Protein AF-A0A8D8M2G1-F1 (afdb_monomer)

Radius of gyration: 22.52 Å; Cα contacts (8 Å, |Δi|>4): 29; chains: 1; bounding box: 74×25×71 Å

Mean predicted aligned error: 14.08 Å

Secondary structure (DSSP, 8-state):
--------------HHHHHHHHHHHHGGGTS-SSSTTHHHHHHHHHHHHHHTTS-TT----TT-GGGHHHHH-GGG---TTSTT----HHHHHHHHHHHHHHHHHTTS-----------

InterPro domains:
  IPR012580 NUC153 [PF08159] (64-92)
  IPR039754 Pre-rRNA-processing protein Esf1 [PTHR12202] (8-108)

Structure (mmCIF, N/CA/C/O backbone):
data_AF-A0A8D8M2G1-F1
#
_entry.id   AF-A0A8D8M2G1-F1
#
loop_
_atom_site.group_PDB
_atom_site.id
_atom_site.type_symbol
_atom_site.label_atom_id
_atom_site.label_alt_id
_atom_site.label_comp_id
_atom_site.label_asym_id
_atom_site.label_entity_id
_atom_site.label_seq_id
_atom_site.pdbx_PDB_ins_code
_atom_site.Cartn_x
_atom_site.Cartn_y
_atom_site.Cartn_z
_atom_site.occupancy
_atom_site.B_iso_or_equiv
_atom_site.auth_seq_id
_atom_site.auth_comp_id
_atom_site.auth_asym_id
_atom_site.auth_atom_id
_atom_site.pdbx_PDB_model_num
ATOM 1 N N . ASP A 1 1 ? -46.846 -11.392 1.049 1.00 46.78 1 ASP A N 1
ATOM 2 C CA . ASP A 1 1 ? -45.396 -11.669 1.013 1.00 46.78 1 ASP A CA 1
ATOM 3 C C . ASP A 1 1 ? -44.604 -10.400 1.278 1.00 46.78 1 ASP A C 1
ATOM 5 O O . ASP A 1 1 ? -44.136 -9.735 0.357 1.00 46.78 1 ASP A O 1
ATOM 9 N N . ASP A 1 2 ? -44.509 -10.035 2.556 1.00 46.56 2 ASP A N 1
ATOM 10 C CA . ASP A 1 2 ? -43.798 -8.842 3.012 1.00 46.56 2 ASP A CA 1
ATOM 11 C C . ASP A 1 2 ? -42.286 -9.079 2.973 1.00 46.56 2 ASP A C 1
ATOM 13 O O . ASP A 1 2 ? -41.721 -9.837 3.766 1.00 46.56 2 ASP A O 1
ATOM 17 N N . LYS A 1 3 ? -41.613 -8.430 2.019 1.00 53.81 3 LYS A N 1
ATOM 18 C CA . LYS A 1 3 ? -40.151 -8.393 1.952 1.00 53.81 3 LYS A CA 1
ATOM 19 C C . LYS A 1 3 ? -39.627 -7.540 3.106 1.00 53.81 3 LYS A C 1
ATOM 21 O O . LYS A 1 3 ? -39.656 -6.314 3.034 1.00 53.81 3 LYS A O 1
ATOM 26 N N . GLN A 1 4 ? -39.111 -8.189 4.147 1.00 47.56 4 GLN A N 1
ATOM 27 C CA . GLN A 1 4 ? -38.284 -7.525 5.151 1.00 47.56 4 GLN A CA 1
ATOM 28 C C . GLN A 1 4 ? -37.010 -6.998 4.471 1.00 47.56 4 GLN A C 1
ATOM 30 O O . GLN A 1 4 ? -36.098 -7.759 4.148 1.00 47.56 4 GLN A O 1
ATOM 35 N N . LEU A 1 5 ? -36.964 -5.690 4.210 1.00 53.22 5 LEU A N 1
ATOM 36 C CA . LEU A 1 5 ? -35.739 -4.975 3.864 1.00 53.22 5 LEU A CA 1
ATOM 37 C C . LEU A 1 5 ? -34.845 -4.981 5.105 1.00 53.22 5 LEU A C 1
ATOM 39 O O . LEU A 1 5 ? -35.080 -4.247 6.063 1.00 53.22 5 LEU A O 1
ATOM 43 N N . GLY A 1 6 ? -33.854 -5.872 5.103 1.00 50.56 6 GLY A N 1
ATOM 44 C CA . GLY A 1 6 ? -32.824 -5.913 6.128 1.00 50.56 6 GLY A CA 1
ATOM 45 C C . GLY A 1 6 ? -32.117 -4.564 6.204 1.00 50.56 6 GLY A C 1
ATOM 46 O O . GL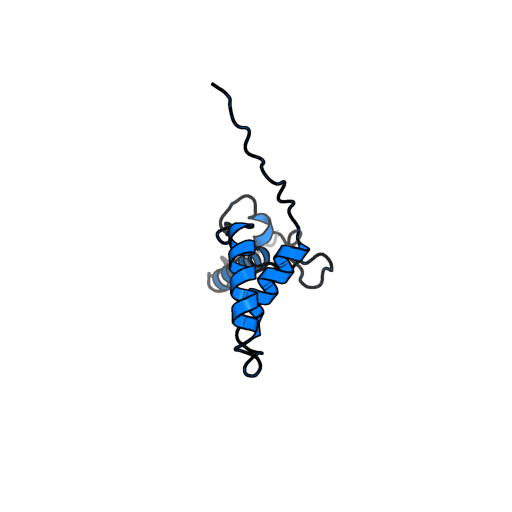Y A 1 6 ? -31.599 -4.075 5.203 1.00 50.56 6 GLY A O 1
ATOM 47 N N . ASN A 1 7 ? -32.110 -3.980 7.400 1.00 47.78 7 ASN A N 1
ATOM 48 C CA . ASN A 1 7 ? -31.311 -2.815 7.758 1.00 47.78 7 ASN A CA 1
ATOM 49 C C . ASN A 1 7 ? -29.828 -3.153 7.529 1.00 47.78 7 ASN A C 1
ATOM 51 O O . ASN A 1 7 ? -29.157 -3.700 8.406 1.00 47.78 7 ASN A O 1
ATOM 55 N N . THR A 1 8 ? -29.298 -2.853 6.345 1.00 57.47 8 THR A N 1
ATOM 56 C CA . THR A 1 8 ? -27.855 -2.768 6.156 1.00 57.47 8 THR A CA 1
ATOM 57 C C . THR A 1 8 ? -27.414 -1.523 6.904 1.00 57.47 8 THR A C 1
ATOM 59 O O . THR A 1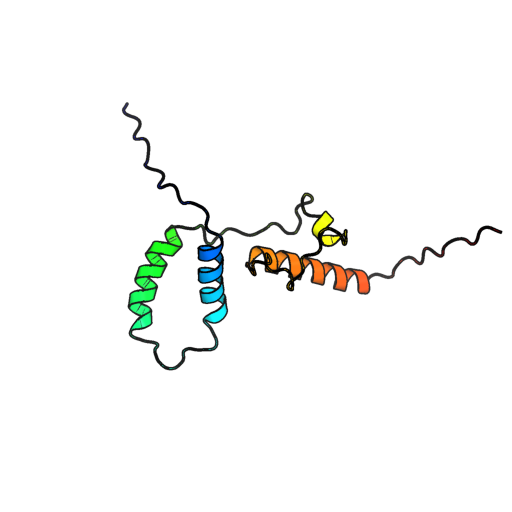 8 ? -27.577 -0.409 6.415 1.00 57.47 8 THR A O 1
ATOM 62 N N . VAL A 1 9 ? -26.921 -1.697 8.130 1.00 60.78 9 VAL A N 1
ATOM 63 C CA . VAL A 1 9 ? -26.191 -0.638 8.830 1.00 60.78 9 VAL A CA 1
ATOM 64 C C . VAL A 1 9 ? -25.110 -0.170 7.860 1.00 60.78 9 VAL A C 1
ATOM 66 O O . VAL A 1 9 ? -24.275 -0.984 7.465 1.00 60.78 9 VAL A O 1
ATOM 69 N N . ASP A 1 10 ? -25.166 1.090 7.424 1.00 61.59 10 ASP A N 1
ATOM 70 C CA . ASP A 1 10 ? -24.184 1.675 6.510 1.00 61.59 10 ASP A CA 1
ATOM 71 C C . ASP A 1 10 ? -22.812 1.662 7.192 1.00 61.59 10 ASP A C 1
ATOM 73 O O . ASP A 1 10 ? -22.415 2.560 7.940 1.00 61.59 10 ASP A O 1
ATOM 77 N N . LYS A 1 11 ? -22.084 0.565 6.981 1.00 71.00 11 LYS A N 1
ATOM 78 C CA . LYS A 1 11 ? -20.723 0.364 7.460 1.00 71.00 11 LYS A CA 1
ATOM 79 C C . LYS A 1 11 ? -19.815 1.241 6.608 1.00 71.00 11 LYS A C 1
ATOM 81 O O . LYS A 1 11 ? -19.222 0.791 5.631 1.00 71.00 11 LYS A O 1
ATOM 86 N N . HIS A 1 12 ? -19.735 2.521 6.958 1.00 78.88 12 HIS A N 1
ATOM 87 C CA . HIS A 1 12 ? -18.866 3.460 6.262 1.00 78.88 12 HIS A CA 1
ATOM 88 C C . HIS A 1 12 ? -17.398 3.048 6.411 1.00 78.88 12 HIS A C 1
ATOM 90 O O . HIS A 1 12 ? -16.889 2.831 7.518 1.00 78.88 12 HIS A O 1
ATOM 96 N N . PHE A 1 13 ? -16.710 2.968 5.275 1.00 82.25 13 PHE A N 1
ATOM 97 C CA . PHE A 1 13 ? -15.280 2.710 5.206 1.00 82.25 13 PHE A CA 1
ATOM 98 C C . PHE A 1 13 ? -14.503 3.838 5.895 1.00 82.25 13 PHE A C 1
ATOM 100 O O . PHE A 1 13 ? -14.699 5.018 5.605 1.00 82.25 13 PHE A O 1
ATOM 107 N N . SER A 1 14 ? -13.608 3.483 6.818 1.00 87.81 14 SER A N 1
ATOM 108 C CA . SER A 1 14 ? -12.779 4.447 7.540 1.00 87.81 14 SER A CA 1
ATOM 109 C C . SER A 1 14 ? -11.333 3.969 7.580 1.00 87.81 14 SER A C 1
ATOM 111 O O . SER A 1 14 ? -11.007 3.036 8.313 1.00 87.81 14 SER A O 1
ATOM 113 N N . MET A 1 15 ? -10.458 4.647 6.829 1.00 86.81 15 MET A N 1
ATOM 114 C CA . MET A 1 15 ? -9.022 4.332 6.777 1.00 86.81 15 MET A CA 1
ATOM 115 C C . MET A 1 15 ? -8.365 4.352 8.160 1.00 86.81 15 MET A C 1
ATOM 117 O O . MET A 1 15 ? -7.598 3.453 8.489 1.00 86.81 15 MET A O 1
ATOM 121 N N . LYS A 1 16 ? -8.724 5.327 9.008 1.00 88.00 16 LYS A N 1
ATOM 122 C CA . LYS A 1 16 ? -8.181 5.432 10.371 1.00 88.00 16 LYS A CA 1
ATOM 123 C C . LYS A 1 16 ? -8.497 4.198 11.220 1.00 88.00 16 LYS A C 1
ATOM 125 O O . LYS A 1 16 ? -7.604 3.681 11.881 1.00 88.00 16 LYS A O 1
ATOM 130 N N . LYS A 1 17 ? -9.736 3.692 11.156 1.00 86.38 17 LYS A N 1
ATOM 131 C CA . LYS A 1 17 ? -10.139 2.481 11.894 1.00 86.38 17 LYS A CA 1
ATOM 132 C C . LYS A 1 17 ? -9.365 1.247 11.426 1.00 86.38 17 LYS A C 1
ATOM 134 O O . LYS A 1 17 ? -8.993 0.415 12.247 1.00 86.38 17 LYS A O 1
ATOM 139 N N . IL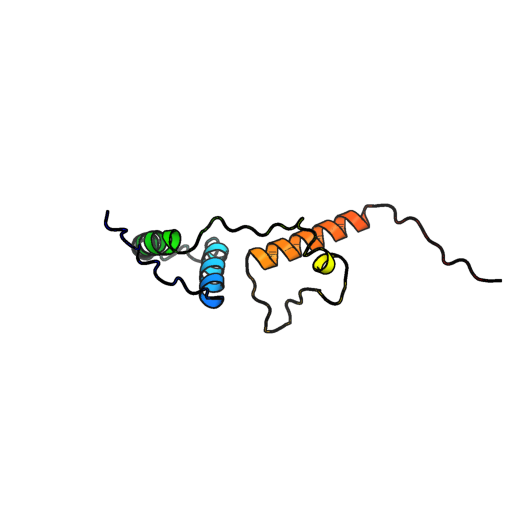E A 1 18 ? -9.117 1.142 10.119 1.00 85.19 18 ILE A N 1
ATOM 140 C CA . ILE A 1 18 ? -8.341 0.040 9.535 1.00 85.19 18 ILE A CA 1
ATOM 141 C C . ILE A 1 18 ? -6.906 0.081 10.054 1.00 85.19 18 ILE A C 1
ATOM 143 O O . ILE A 1 18 ? -6.419 -0.912 10.584 1.00 85.19 18 ILE A O 1
ATOM 147 N N . GLU A 1 19 ? -6.255 1.242 9.984 1.00 87.19 19 GLU A N 1
ATOM 148 C CA . GLU A 1 19 ? -4.888 1.389 10.478 1.00 87.19 19 GLU A CA 1
ATOM 149 C C . GLU A 1 19 ? -4.734 1.077 11.966 1.00 87.19 19 GLU A C 1
ATOM 151 O O . GLU A 1 19 ? -3.749 0.457 12.358 1.00 87.19 19 GLU A O 1
ATOM 156 N N . GLU A 1 20 ? -5.648 1.559 12.811 1.00 85.81 20 GLU A N 1
ATOM 157 C CA . GLU A 1 20 ? -5.600 1.314 14.255 1.00 85.81 20 GLU A CA 1
ATOM 158 C C . GLU A 1 20 ? -5.702 -0.185 14.552 1.00 85.81 20 GLU A C 1
ATOM 160 O O . GLU A 1 20 ? -4.842 -0.723 15.253 1.00 85.81 20 GLU A O 1
ATOM 165 N N . ARG A 1 21 ? -6.671 -0.878 13.938 1.00 82.62 21 ARG A N 1
ATOM 166 C CA . ARG A 1 21 ? -6.829 -2.332 14.071 1.00 82.62 21 ARG A CA 1
ATOM 167 C C . ARG A 1 21 ? -5.578 -3.079 13.611 1.00 82.62 21 ARG A C 1
ATOM 169 O O . ARG A 1 21 ? -5.085 -3.955 14.319 1.00 82.62 21 ARG A O 1
ATOM 176 N N . GLU A 1 22 ? -5.045 -2.742 12.442 1.00 84.31 22 GLU A N 1
ATOM 177 C CA . GLU A 1 22 ? -3.867 -3.423 11.902 1.00 84.31 22 GLU A CA 1
ATOM 178 C C . GLU A 1 22 ? -2.611 -3.169 12.752 1.00 84.31 22 GLU A C 1
ATOM 180 O O . GLU A 1 22 ? -1.848 -4.102 13.007 1.00 84.31 22 GLU A O 1
ATOM 185 N N . LYS A 1 23 ? -2.424 -1.950 13.283 1.00 83.00 23 LYS A N 1
ATOM 186 C CA . LYS A 1 23 ? -1.352 -1.639 14.251 1.00 83.00 23 LYS A CA 1
ATOM 187 C C . LYS A 1 23 ? -1.491 -2.462 15.534 1.00 83.00 23 LYS A C 1
ATOM 189 O O . LYS A 1 23 ? -0.480 -2.887 16.096 1.00 83.00 23 LYS A O 1
ATOM 194 N N . GLU A 1 24 ? -2.712 -2.699 16.010 1.00 76.94 24 GLU A N 1
ATOM 195 C CA . GLU A 1 24 ? -2.968 -3.560 17.170 1.00 76.94 24 GLU A CA 1
ATOM 196 C C . GLU A 1 24 ? -2.665 -5.039 16.886 1.00 76.94 24 GLU A C 1
ATOM 198 O O . GLU A 1 24 ? -2.093 -5.720 17.746 1.00 76.94 24 GLU A O 1
ATOM 203 N N . MET A 1 25 ? -2.987 -5.527 15.682 1.00 70.12 25 MET A N 1
ATOM 204 C CA . MET A 1 25 ? -2.660 -6.889 15.241 1.00 70.12 25 MET A CA 1
ATOM 205 C C . MET A 1 25 ? -1.144 -7.105 15.094 1.00 70.12 25 MET A C 1
ATOM 207 O O . MET A 1 25 ? -0.621 -8.119 15.566 1.00 70.12 25 MET A O 1
ATOM 211 N N . ASP A 1 26 ? -0.424 -6.144 14.510 1.00 65.44 26 ASP A N 1
ATOM 212 C CA . ASP A 1 26 ? 1.027 -6.217 14.283 1.00 65.44 26 ASP A CA 1
ATOM 213 C C . ASP A 1 26 ? 1.837 -5.981 15.583 1.00 65.44 26 ASP A C 1
ATOM 215 O O . ASP A 1 26 ? 2.805 -6.684 15.896 1.00 65.44 26 ASP A O 1
ATOM 219 N N . GLY A 1 27 ? 1.374 -5.058 16.437 1.00 56.06 27 GLY A N 1
ATOM 220 C CA . GLY A 1 27 ? 2.013 -4.655 17.698 1.00 56.06 27 GLY A CA 1
ATOM 221 C C . GLY A 1 27 ? 1.839 -5.614 18.890 1.00 56.06 27 GLY A C 1
ATOM 222 O O . GLY A 1 27 ? 2.392 -5.376 19.971 1.00 56.06 27 GLY A O 1
ATOM 223 N N . GLY A 1 28 ? 1.107 -6.720 18.731 1.00 49.88 28 GLY A N 1
ATOM 224 C CA . GLY A 1 28 ? 0.687 -7.605 19.826 1.00 49.88 28 GLY A CA 1
ATOM 225 C C . GLY A 1 28 ? 1.738 -8.571 20.395 1.00 49.88 28 GLY A C 1
ATOM 226 O O . GLY A 1 28 ? 1.490 -9.185 21.436 1.00 49.88 28 GLY A O 1
ATOM 227 N N . LYS A 1 29 ? 2.919 -8.731 19.779 1.00 50.28 29 LYS A N 1
ATOM 228 C 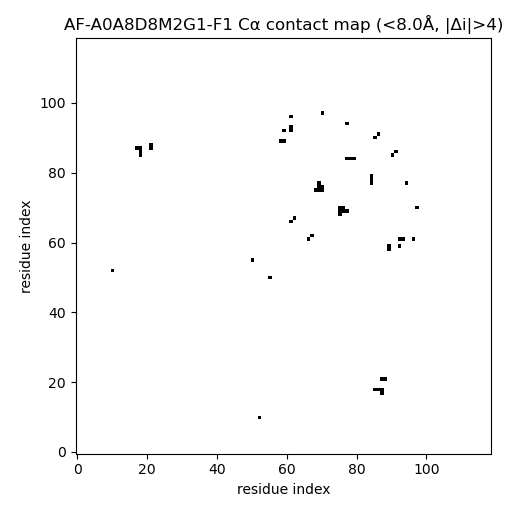CA . LYS A 1 29 ? 3.887 -9.774 20.200 1.00 50.28 29 LYS A CA 1
ATOM 229 C C . LYS A 1 29 ? 5.063 -9.301 21.060 1.00 50.28 29 LYS A C 1
ATOM 231 O O . LYS A 1 29 ? 5.694 -10.145 21.692 1.00 50.28 29 LYS A O 1
ATOM 236 N N . LYS A 1 30 ? 5.374 -7.999 21.148 1.00 48.56 30 LYS A N 1
ATOM 237 C CA . LYS A 1 30 ? 6.635 -7.549 21.794 1.00 48.56 30 LYS A CA 1
ATOM 238 C C . LYS A 1 30 ? 6.522 -6.579 22.976 1.00 48.56 30 LYS A C 1
ATOM 240 O O . LYS A 1 30 ? 7.543 -6.318 23.605 1.00 48.56 30 LYS A O 1
ATOM 245 N N . LYS A 1 31 ? 5.338 -6.088 23.371 1.00 48.44 31 LYS A N 1
ATOM 246 C CA . LYS A 1 31 ? 5.255 -5.093 24.469 1.00 48.44 31 LYS A CA 1
ATOM 247 C C . LYS A 1 31 ? 4.028 -5.201 25.387 1.00 48.44 31 LYS A C 1
ATOM 249 O O . LYS A 1 31 ? 3.337 -4.218 25.624 1.00 48.44 31 LYS A O 1
ATOM 254 N N . LYS A 1 32 ? 3.749 -6.377 25.973 1.00 46.75 32 LYS A N 1
ATOM 255 C CA . LYS A 1 32 ? 2.848 -6.449 27.152 1.00 46.75 32 LYS A CA 1
ATOM 256 C C . LYS A 1 32 ? 2.981 -7.732 27.975 1.00 46.75 32 LYS A C 1
ATOM 258 O O . LYS A 1 32 ? 2.047 -8.519 28.094 1.00 46.75 32 LYS A O 1
ATOM 263 N N . LYS A 1 33 ? 4.147 -7.941 28.591 1.00 48.84 33 LYS A N 1
ATOM 264 C CA . LYS A 1 33 ? 4.337 -9.032 29.563 1.00 48.84 33 LYS A CA 1
ATOM 265 C C . LYS A 1 33 ? 3.868 -8.696 30.994 1.00 48.84 33 LYS A C 1
ATOM 267 O O . LYS A 1 33 ? 3.945 -9.584 31.826 1.00 48.84 33 LYS A O 1
ATOM 272 N N . SER A 1 34 ? 3.335 -7.496 31.295 1.00 49.94 34 SER A N 1
ATOM 273 C CA . SER A 1 34 ? 2.984 -7.129 32.690 1.00 49.94 34 SER A CA 1
ATOM 274 C C . SER A 1 34 ? 1.524 -6.749 33.006 1.00 49.94 34 SER A C 1
ATOM 276 O O . SER A 1 34 ? 1.232 -6.497 34.165 1.00 49.94 34 SER A O 1
ATOM 278 N N . MET A 1 35 ? 0.567 -6.748 32.062 1.00 54.34 35 MET A N 1
ATOM 279 C CA . MET A 1 35 ? -0.850 -6.403 32.361 1.00 54.34 35 MET A CA 1
ATOM 280 C C . MET A 1 35 ? -1.852 -7.308 31.618 1.00 54.34 35 MET A C 1
ATOM 282 O O . MET A 1 35 ? -2.773 -6.833 30.949 1.00 54.34 35 MET A O 1
ATOM 286 N N . LYS A 1 36 ? -1.620 -8.626 31.662 1.00 55.47 36 LYS A N 1
ATOM 287 C CA . LYS A 1 36 ? -2.215 -9.607 30.735 1.00 55.47 36 LYS A CA 1
ATOM 288 C C . LYS A 1 36 ? -3.622 -10.102 31.110 1.00 55.47 36 LYS A C 1
ATOM 290 O O . LYS A 1 36 ? -4.324 -10.567 30.223 1.00 55.47 36 LYS A O 1
ATOM 295 N N . ASN A 1 37 ? -4.081 -9.961 32.356 1.00 54.59 37 ASN A N 1
ATOM 296 C CA . ASN A 1 37 ? -5.270 -10.716 32.795 1.00 54.59 37 ASN A CA 1
ATOM 297 C C . ASN A 1 37 ? -6.579 -9.901 32.799 1.00 54.59 37 ASN A C 1
ATOM 299 O O . ASN A 1 37 ? -7.618 -10.433 32.429 1.00 54.59 37 ASN A O 1
ATOM 303 N N . TYR A 1 38 ? -6.547 -8.599 33.107 1.00 52.81 38 TYR A N 1
ATOM 304 C CA . TYR A 1 38 ? -7.769 -7.772 33.144 1.00 52.81 38 TYR A CA 1
ATOM 305 C C . TYR A 1 38 ? -8.155 -7.191 31.774 1.00 52.81 38 TYR A C 1
ATOM 307 O O . TYR A 1 38 ? -9.328 -7.087 31.424 1.00 52.81 38 TYR A O 1
ATOM 315 N N . ARG A 1 39 ? -7.156 -6.848 30.951 1.00 55.31 39 ARG A N 1
ATOM 316 C CA . ARG A 1 39 ? -7.387 -6.304 29.605 1.00 55.31 39 ARG A CA 1
ATOM 317 C C . ARG A 1 39 ? -7.854 -7.363 28.611 1.00 55.31 39 ARG A C 1
ATOM 319 O O . ARG A 1 39 ? -8.576 -7.014 27.693 1.00 55.31 39 ARG A O 1
ATOM 326 N N . LYS A 1 40 ? -7.490 -8.634 28.807 1.00 57.59 40 LYS A N 1
ATOM 327 C CA . LYS A 1 40 ? -7.806 -9.711 27.863 1.00 57.59 40 LYS A CA 1
ATOM 328 C C . LYS A 1 40 ? -9.311 -9.984 27.782 1.00 57.59 40 LYS A C 1
ATOM 330 O O . LYS A 1 40 ? -9.839 -9.963 26.685 1.00 57.59 40 LYS A O 1
ATOM 335 N N . LYS A 1 41 ? -10.017 -10.080 28.916 1.00 55.31 41 LYS A N 1
ATOM 336 C CA . LYS A 1 41 ? -11.468 -10.356 28.942 1.00 55.31 41 LYS A CA 1
ATOM 337 C C . LYS A 1 41 ? -12.311 -9.234 28.311 1.00 55.31 41 LYS A C 1
ATOM 339 O O . LYS A 1 41 ? -13.204 -9.509 27.524 1.00 55.31 41 LYS A O 1
ATOM 344 N N . LYS A 1 42 ? -11.980 -7.963 28.587 1.00 55.34 42 LYS A N 1
ATOM 345 C CA . LYS A 1 42 ? -12.679 -6.797 28.002 1.00 55.34 42 LYS A CA 1
ATOM 346 C C . LYS A 1 42 ? -12.331 -6.568 26.521 1.00 55.34 42 LYS A C 1
ATOM 348 O O . LYS A 1 42 ? -13.116 -5.975 25.790 1.00 55.34 42 LYS A O 1
ATOM 353 N N . MET A 1 43 ? -11.143 -6.999 26.094 1.00 57.00 43 MET A N 1
ATOM 354 C CA . MET A 1 43 ? -10.682 -6.895 24.708 1.00 57.00 43 MET A CA 1
ATOM 355 C C . MET A 1 43 ? -11.239 -8.031 23.848 1.00 57.00 43 MET A C 1
ATOM 357 O O . MET A 1 43 ? -11.598 -7.777 22.714 1.00 57.00 43 MET A O 1
ATOM 361 N N . GLU A 1 44 ? -11.383 -9.240 24.388 1.00 57.84 44 GLU A N 1
ATOM 362 C CA . GLU A 1 44 ? -11.961 -10.406 23.700 1.00 57.84 44 GLU A CA 1
ATOM 363 C C . GLU A 1 44 ? -13.459 -10.202 23.405 1.00 57.84 44 GLU A C 1
ATOM 365 O O . GLU A 1 44 ? -13.917 -10.500 22.309 1.00 57.84 44 GLU A O 1
ATOM 370 N N . GLU A 1 45 ? -14.195 -9.560 24.319 1.00 55.69 45 GLU A N 1
ATOM 371 C CA . GLU A 1 45 ? -15.615 -9.219 24.138 1.00 55.69 45 GLU A CA 1
ATOM 372 C C . GLU A 1 45 ? -15.847 -8.049 23.156 1.00 55.69 45 GLU A C 1
ATOM 374 O O . GLU A 1 45 ? -16.843 -8.026 22.435 1.00 55.69 45 GLU A O 1
ATOM 379 N N . LYS A 1 46 ? -14.910 -7.088 23.077 1.00 55.22 46 LYS A N 1
ATOM 380 C CA . LYS A 1 46 ? -14.926 -6.030 22.046 1.00 55.22 46 LYS A CA 1
ATOM 381 C C . LYS A 1 46 ? -14.485 -6.544 20.678 1.00 55.22 46 LYS A C 1
ATOM 383 O O . LYS A 1 46 ? -15.099 -6.201 19.678 1.00 55.22 46 LYS A O 1
ATOM 388 N N . 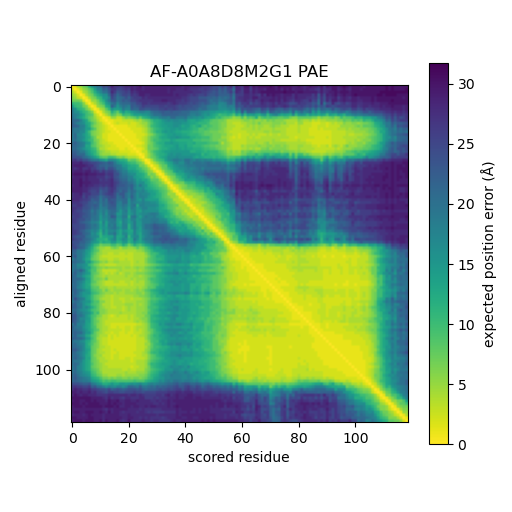LYS A 1 47 ? -13.456 -7.389 20.656 1.00 54.19 47 LYS A N 1
ATOM 389 C CA . LYS A 1 47 ? -12.901 -8.001 19.452 1.00 54.19 47 LYS A CA 1
ATOM 390 C C . LYS A 1 47 ? -13.917 -8.936 18.794 1.00 54.19 47 LYS A C 1
ATOM 392 O O . LYS A 1 47 ? -14.106 -8.841 17.597 1.00 54.19 47 LYS A O 1
ATOM 397 N N . ALA A 1 48 ? -14.677 -9.716 19.569 1.00 53.91 48 ALA A N 1
ATOM 398 C CA . ALA A 1 48 ? -15.767 -10.534 19.028 1.00 53.91 48 ALA A CA 1
ATOM 399 C C . ALA A 1 48 ? -16.889 -9.707 18.364 1.00 53.91 48 ALA A C 1
ATOM 401 O O . ALA A 1 48 ? -17.444 -10.146 17.367 1.00 53.91 48 ALA A O 1
ATOM 402 N N . LYS A 1 49 ? -17.196 -8.504 18.878 1.00 53.03 49 LYS A N 1
ATOM 403 C CA . LYS A 1 49 ? -18.194 -7.602 18.273 1.00 53.03 49 LYS A CA 1
ATOM 404 C C . LYS A 1 49 ? -17.663 -6.814 17.071 1.00 53.03 49 LYS A C 1
ATOM 406 O O . LYS A 1 49 ? -18.417 -6.568 16.146 1.00 53.03 49 LYS A O 1
ATOM 411 N N . GLU A 1 50 ? -16.389 -6.418 17.068 1.00 52.69 50 GLU A N 1
ATOM 412 C CA . GLU A 1 50 ? -15.794 -5.638 15.968 1.00 52.69 50 GLU A CA 1
ATOM 413 C C . GLU A 1 50 ? -15.211 -6.501 14.830 1.00 52.69 50 GLU A C 1
ATOM 415 O O . GLU A 1 50 ? -15.070 -5.994 13.713 1.00 52.69 50 GLU A O 1
ATOM 420 N N . ASP A 1 51 ? -14.879 -7.774 15.086 1.00 51.84 51 ASP A N 1
ATOM 421 C CA . ASP A 1 51 ? -14.391 -8.743 14.084 1.00 51.84 51 ASP A CA 1
ATOM 422 C C . ASP A 1 51 ? -15.535 -9.273 13.193 1.00 51.84 51 ASP A C 1
ATOM 424 O O . ASP A 1 51 ? -15.305 -9.575 12.024 1.00 51.84 51 ASP A O 1
ATOM 428 N N . GLU A 1 52 ? -16.783 -9.320 13.680 1.00 51.56 52 GLU A N 1
ATOM 429 C CA . GLU A 1 52 ? -17.956 -9.568 12.818 1.00 51.56 52 GLU A CA 1
ATOM 430 C C . GLU A 1 52 ? -18.222 -8.393 11.855 1.00 51.56 52 GLU A C 1
ATOM 432 O O . GLU A 1 52 ? -18.894 -8.546 10.829 1.00 51.56 52 GLU A O 1
ATOM 437 N N . ASP A 1 53 ? -17.678 -7.207 12.154 1.00 53.34 53 ASP A N 1
ATOM 438 C CA . ASP A 1 53 ? -18.095 -5.964 11.517 1.00 53.34 53 ASP A CA 1
ATOM 439 C C . ASP A 1 53 ? -17.252 -5.497 10.325 1.00 53.34 53 ASP A C 1
ATOM 441 O O . ASP A 1 53 ? -17.775 -4.763 9.483 1.00 53.34 53 ASP A O 1
ATOM 445 N N . MET A 1 54 ? -16.008 -5.954 10.172 1.00 57.38 54 MET A N 1
ATOM 446 C CA . MET A 1 54 ? -15.228 -5.771 8.941 1.00 57.38 54 MET A CA 1
ATOM 447 C C . MET A 1 54 ? -14.553 -7.085 8.571 1.00 57.38 54 MET A C 1
ATOM 449 O O . MET A 1 54 ? -13.812 -7.641 9.368 1.00 57.38 54 MET A O 1
ATOM 453 N N . GLN A 1 55 ? -14.820 -7.555 7.354 1.00 57.12 55 GLN A N 1
ATOM 454 C CA . GLN A 1 55 ? -14.371 -8.838 6.820 1.00 57.12 55 GLN A CA 1
ATOM 455 C C . GLN A 1 55 ? -12.849 -9.026 6.967 1.00 57.12 55 GLN A C 1
ATOM 457 O O . GLN A 1 55 ? -12.079 -8.567 6.126 1.00 57.12 55 GLN A O 1
ATOM 462 N N . ASP A 1 56 ? -12.424 -9.778 7.986 1.00 64.44 56 ASP A N 1
ATOM 463 C CA . ASP A 1 56 ? -11.020 -10.143 8.279 1.00 64.44 56 ASP A CA 1
ATOM 464 C C . ASP A 1 56 ? -10.379 -11.037 7.182 1.00 64.44 56 ASP A C 1
ATOM 466 O O . ASP A 1 56 ? -9.247 -11.501 7.288 1.00 64.44 56 ASP A O 1
ATOM 470 N N . GLY A 1 57 ? -11.120 -11.310 6.100 1.00 74.50 57 GLY A N 1
ATOM 471 C CA . GLY A 1 57 ? -10.707 -12.131 4.961 1.00 74.50 57 GLY A CA 1
ATOM 472 C C . GLY A 1 57 ? -10.286 -11.355 3.710 1.00 74.50 57 GLY A C 1
ATOM 473 O O . GLY A 1 57 ? -9.904 -11.991 2.726 1.00 74.50 57 GLY A O 1
ATOM 474 N N . PHE A 1 58 ? -10.360 -10.019 3.696 1.00 82.81 58 PHE A N 1
ATOM 475 C CA . PHE A 1 58 ? -9.967 -9.249 2.512 1.00 82.81 58 PHE A CA 1
ATOM 476 C C . PHE A 1 58 ? -8.449 -9.315 2.287 1.00 82.81 58 PHE A C 1
ATOM 478 O O . PHE A 1 58 ? -7.660 -8.917 3.141 1.00 82.81 58 PHE A O 1
ATOM 485 N N . LYS A 1 59 ? -8.032 -9.794 1.110 1.00 89.12 59 LYS A N 1
ATOM 486 C CA . LYS A 1 59 ? -6.629 -9.846 0.678 1.00 89.12 59 LYS A CA 1
ATOM 487 C C . LYS A 1 59 ? -6.505 -9.243 -0.710 1.00 89.12 59 LYS A C 1
ATOM 489 O O . LYS A 1 59 ? -7.304 -9.549 -1.591 1.00 89.12 59 LYS A O 1
ATOM 494 N N . VAL A 1 60 ? -5.495 -8.398 -0.897 1.00 91.50 60 VAL A N 1
ATOM 495 C CA . VAL A 1 60 ? -5.208 -7.809 -2.206 1.00 91.50 60 VAL A CA 1
ATOM 496 C C . VAL A 1 60 ? -4.627 -8.864 -3.145 1.00 91.50 60 VAL A C 1
ATOM 498 O O . VAL A 1 60 ? -3.737 -9.626 -2.761 1.00 91.50 60 VAL A O 1
ATOM 501 N N . ASP A 1 61 ? -5.125 -8.897 -4.378 1.00 95.19 61 ASP A N 1
ATOM 502 C CA . ASP A 1 61 ? -4.548 -9.707 -5.444 1.00 95.19 61 ASP A CA 1
ATOM 503 C C . ASP A 1 61 ? -3.337 -8.981 -6.056 1.00 95.19 61 ASP A C 1
ATOM 505 O O . ASP A 1 61 ? -3.476 -8.000 -6.786 1.00 95.19 61 ASP A O 1
ATOM 509 N N . VAL A 1 62 ? -2.133 -9.462 -5.738 1.00 95.25 62 VAL A N 1
ATOM 510 C CA . VAL A 1 62 ? -0.863 -8.873 -6.197 1.00 95.25 62 VAL A CA 1
ATOM 511 C C . VAL A 1 62 ? -0.480 -9.269 -7.631 1.00 95.25 62 VAL A C 1
ATOM 513 O O . VAL A 1 62 ? 0.489 -8.737 -8.181 1.00 95.25 62 VAL A O 1
ATOM 516 N N . ILE A 1 63 ? -1.210 -10.207 -8.245 1.00 95.25 63 ILE A N 1
ATOM 517 C CA . ILE A 1 63 ? -0.997 -10.625 -9.640 1.00 95.25 63 ILE A CA 1
ATOM 518 C C . ILE A 1 63 ? -2.005 -9.994 -10.609 1.00 95.25 63 ILE A C 1
ATOM 520 O O . ILE A 1 63 ? -1.901 -10.205 -11.817 1.00 95.25 63 ILE A O 1
ATOM 524 N N . ASP A 1 64 ? -2.932 -9.171 -10.116 1.00 96.00 64 ASP A N 1
ATOM 525 C CA . ASP A 1 64 ? -3.905 -8.479 -10.955 1.00 96.00 64 ASP A CA 1
ATOM 526 C C . ASP A 1 64 ? -3.223 -7.467 -11.898 1.00 96.00 64 ASP A C 1
ATOM 528 O O . ASP A 1 64 ? -2.547 -6.513 -11.493 1.00 96.00 64 ASP A O 1
ATOM 532 N N . SER A 1 65 ? -3.446 -7.674 -13.198 1.00 95.19 65 SER A N 1
ATOM 533 C CA . SER A 1 65 ? -2.918 -6.855 -14.293 1.00 95.19 65 SER A CA 1
ATOM 534 C C . SER A 1 65 ? -3.236 -5.360 -14.176 1.00 95.19 65 SER A C 1
ATOM 536 O O . SER A 1 65 ? -2.434 -4.535 -14.622 1.00 95.19 65 SER A O 1
ATOM 538 N N . ARG A 1 66 ? -4.352 -4.988 -13.533 1.00 94.75 66 ARG A N 1
ATOM 539 C CA . ARG A 1 66 ? -4.761 -3.586 -13.347 1.00 94.75 66 ARG A CA 1
ATOM 540 C C . ARG A 1 66 ? -3.745 -2.786 -12.535 1.00 94.75 66 ARG A C 1
ATOM 542 O O . ARG A 1 66 ? -3.620 -1.581 -12.733 1.00 94.75 66 ARG A O 1
ATOM 549 N N . PHE A 1 67 ? -2.981 -3.451 -11.669 1.00 93.50 67 PHE A N 1
ATOM 550 C CA . PHE A 1 67 ? -1.960 -2.825 -10.827 1.00 93.50 67 PHE A CA 1
ATOM 551 C C . PHE A 1 67 ? -0.538 -3.027 -11.357 1.00 93.50 67 PHE A C 1
ATOM 553 O O . PHE A 1 67 ? 0.425 -2.658 -10.687 1.00 93.50 67 PHE A O 1
ATOM 560 N N . ASN A 1 68 ? -0.367 -3.559 -12.574 1.00 94.56 68 ASN A N 1
ATOM 561 C CA . ASN A 1 68 ? 0.961 -3.872 -13.105 1.00 94.56 68 ASN A CA 1
ATOM 562 C C . ASN A 1 68 ? 1.890 -2.643 -13.152 1.00 94.56 68 ASN A C 1
ATOM 564 O O . ASN A 1 68 ? 3.085 -2.740 -12.872 1.00 94.56 68 ASN A O 1
ATOM 568 N N . ALA A 1 69 ? 1.323 -1.465 -13.429 1.00 95.94 69 ALA A N 1
ATOM 569 C CA . ALA A 1 69 ? 2.059 -0.206 -13.485 1.00 95.94 69 ALA A CA 1
ATOM 570 C C . ALA A 1 69 ? 2.749 0.164 -12.157 1.00 95.94 69 ALA A C 1
ATOM 572 O O . ALA A 1 69 ? 3.803 0.797 -12.185 1.00 95.94 69 ALA A O 1
ATOM 573 N N . VAL A 1 70 ? 2.218 -0.283 -11.009 1.00 94.88 70 VAL A N 1
ATOM 574 C CA . VAL A 1 70 ? 2.828 -0.084 -9.679 1.00 94.88 70 VAL A CA 1
ATOM 575 C C . VAL A 1 70 ? 4.176 -0.805 -9.573 1.00 94.88 70 VAL A C 1
ATOM 577 O O . VAL A 1 70 ? 5.083 -0.356 -8.864 1.00 94.88 70 VAL A O 1
ATOM 580 N N . TYR A 1 71 ? 4.344 -1.914 -10.294 1.00 94.81 71 TYR A N 1
ATOM 581 C CA . TYR A 1 71 ? 5.572 -2.706 -10.285 1.00 94.81 71 TYR A CA 1
ATOM 582 C C . TYR A 1 71 ? 6.585 -2.244 -11.334 1.00 94.81 71 TYR A C 1
ATOM 584 O O . TYR A 1 71 ? 7.787 -2.349 -11.088 1.00 94.81 71 TYR A O 1
ATOM 592 N N . THR A 1 72 ? 6.120 -1.725 -12.473 1.00 93.19 72 THR A N 1
ATOM 593 C CA . THR A 1 72 ? 6.961 -1.475 -13.657 1.00 93.19 72 THR A CA 1
ATOM 594 C C . THR A 1 72 ? 7.317 -0.007 -13.890 1.00 93.19 72 THR A C 1
ATOM 596 O O . THR A 1 72 ? 8.396 0.268 -14.409 1.00 93.19 72 THR A O 1
ATOM 599 N N . SER A 1 73 ? 6.462 0.944 -13.502 1.00 95.62 73 SER A N 1
ATOM 600 C CA . SER A 1 73 ? 6.668 2.376 -13.759 1.00 95.62 73 SER A CA 1
ATOM 601 C C . SER A 1 73 ? 7.046 3.137 -12.490 1.00 95.62 73 SER A C 1
ATOM 603 O O . SER A 1 73 ? 6.473 2.932 -11.421 1.00 95.62 73 SER A O 1
ATOM 605 N N . HIS A 1 74 ? 8.000 4.065 -12.614 1.00 93.50 74 HIS A N 1
ATOM 606 C CA . HIS A 1 74 ? 8.456 4.891 -11.495 1.00 93.50 74 HIS A CA 1
ATOM 607 C C . HIS A 1 74 ? 7.387 5.890 -11.020 1.00 93.50 74 HIS A C 1
ATOM 609 O O . HIS A 1 74 ? 7.357 6.235 -9.842 1.00 93.50 74 HIS A O 1
ATOM 615 N N . HIS A 1 75 ? 6.482 6.316 -11.908 1.00 94.69 75 HIS A N 1
ATOM 616 C CA . HIS A 1 75 ? 5.428 7.288 -11.593 1.00 94.69 75 HIS A CA 1
ATOM 617 C C . HIS A 1 75 ? 4.408 6.782 -10.565 1.00 94.69 75 HIS A C 1
ATOM 619 O O . HIS A 1 75 ? 3.745 7.591 -9.928 1.00 94.69 75 HIS A O 1
ATOM 625 N N . TYR A 1 76 ? 4.293 5.462 -10.394 1.00 94.25 76 TYR A N 1
ATOM 626 C CA . TYR A 1 76 ? 3.361 4.825 -9.457 1.00 94.25 76 TYR A CA 1
ATOM 627 C C . TYR A 1 76 ? 4.091 4.143 -8.293 1.00 94.25 76 TYR A C 1
ATOM 629 O O . TYR A 1 76 ? 3.596 3.179 -7.707 1.00 94.25 76 TYR A O 1
ATOM 637 N N . ASN A 1 77 ? 5.307 4.593 -7.975 1.00 92.75 77 ASN A N 1
ATOM 638 C CA . ASN A 1 77 ? 6.032 4.086 -6.820 1.00 92.75 77 ASN A CA 1
ATOM 639 C C . ASN A 1 77 ? 5.356 4.518 -5.517 1.00 92.75 77 ASN A C 1
ATOM 641 O O . 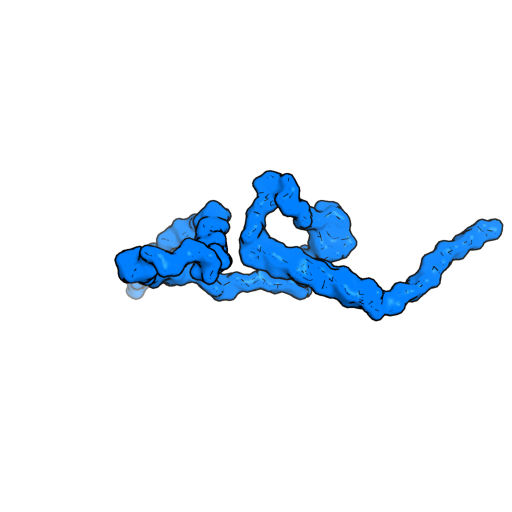ASN A 1 77 ? 4.996 5.676 -5.344 1.00 92.75 77 ASN A O 1
ATOM 645 N N . ILE A 1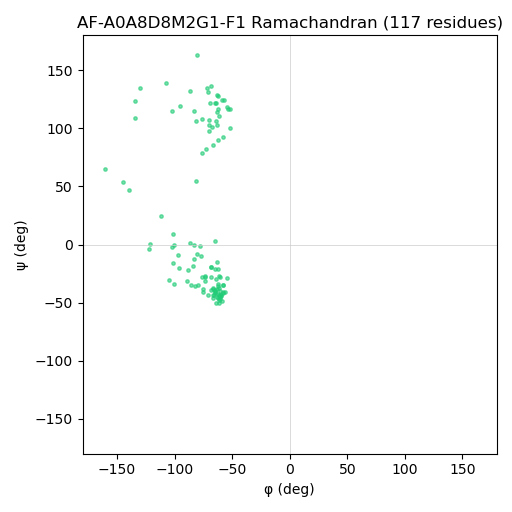 78 ? 5.252 3.579 -4.581 1.00 94.06 78 ILE A N 1
ATOM 646 C CA . ILE A 1 78 ? 4.771 3.839 -3.227 1.00 94.06 78 ILE A CA 1
ATOM 647 C C . ILE A 1 78 ? 5.948 4.372 -2.400 1.00 94.06 78 ILE A C 1
ATOM 649 O O . ILE A 1 78 ? 6.914 3.635 -2.185 1.00 94.06 78 ILE A O 1
ATOM 653 N N . ASP A 1 79 ? 5.868 5.630 -1.960 1.00 92.62 79 ASP A N 1
ATOM 654 C CA . ASP A 1 79 ? 6.888 6.296 -1.140 1.00 92.62 79 ASP A CA 1
ATOM 655 C C . ASP A 1 79 ? 6.459 6.358 0.341 1.00 92.62 79 ASP A C 1
ATOM 657 O O . ASP A 1 79 ? 5.484 7.037 0.666 1.00 92.62 79 ASP A O 1
ATOM 661 N N . PRO A 1 80 ? 7.173 5.684 1.264 1.00 91.69 80 PRO A N 1
ATOM 662 C CA . PRO A 1 80 ? 6.901 5.773 2.698 1.00 91.69 80 PRO A CA 1
ATOM 663 C C . PRO A 1 80 ? 7.102 7.166 3.316 1.00 91.69 80 PRO A C 1
ATOM 665 O O . PRO A 1 80 ? 6.685 7.368 4.455 1.00 91.69 80 PRO A O 1
ATOM 668 N N . ALA A 1 81 ? 7.782 8.088 2.627 1.00 94.12 81 ALA A N 1
ATOM 669 C CA . ALA A 1 81 ? 7.967 9.465 3.076 1.00 94.12 81 ALA A CA 1
ATOM 670 C C . ALA A 1 81 ? 6.772 10.378 2.736 1.00 94.12 81 ALA A C 1
ATOM 672 O O . ALA A 1 81 ? 6.696 11.486 3.269 1.00 94.12 81 ALA A O 1
ATOM 673 N N . ASP A 1 82 ? 5.837 9.933 1.886 1.00 93.88 82 ASP A N 1
ATOM 674 C CA . ASP A 1 82 ? 4.633 10.703 1.558 1.00 93.88 82 ASP A CA 1
ATOM 675 C C . ASP A 1 82 ? 3.665 10.732 2.761 1.00 93.88 82 ASP A C 1
ATOM 677 O O . ASP A 1 82 ? 3.355 9.679 3.325 1.00 93.88 82 ASP A O 1
ATOM 681 N N . PRO A 1 83 ? 3.141 11.900 3.174 1.00 94.31 83 PRO A N 1
ATOM 682 C CA . PRO A 1 83 ? 2.197 11.995 4.291 1.00 94.31 83 PRO A CA 1
ATOM 683 C C . PRO A 1 83 ? 0.872 11.245 4.068 1.00 94.31 83 PRO A C 1
ATOM 685 O O . PRO A 1 83 ? 0.193 10.920 5.042 1.00 94.31 83 PRO A O 1
ATOM 688 N N . HIS A 1 84 ? 0.494 10.955 2.821 1.00 92.44 84 HIS A N 1
ATOM 689 C CA . HIS A 1 84 ? -0.690 10.160 2.479 1.00 92.44 84 HIS A CA 1
ATOM 690 C C . HIS A 1 84 ? -0.405 8.653 2.469 1.00 92.44 84 HIS A C 1
ATOM 692 O O . HIS A 1 84 ? -1.292 7.849 2.165 1.00 92.44 84 HIS A O 1
ATOM 698 N N . 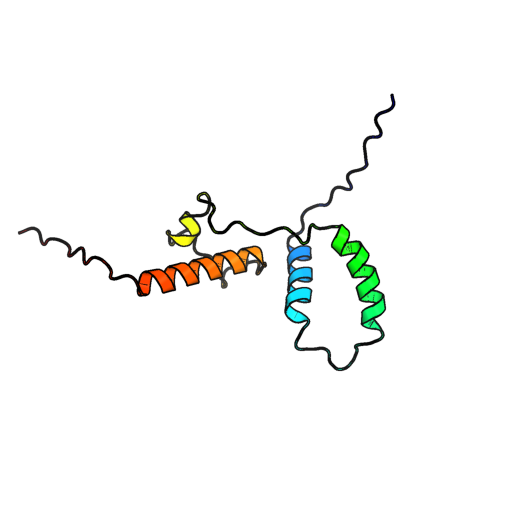PHE A 1 85 ? 0.824 8.238 2.786 1.00 94.12 85 PHE A N 1
ATOM 699 C CA . PHE A 1 85 ? 1.157 6.832 2.912 1.00 94.12 85 PHE A CA 1
ATOM 700 C C . PHE A 1 85 ? 0.498 6.227 4.157 1.00 94.12 85 PHE A C 1
ATOM 702 O O . PHE A 1 85 ? 0.924 6.422 5.298 1.00 94.12 85 PHE A O 1
ATOM 709 N N . HIS A 1 86 ? -0.526 5.414 3.918 1.00 92.38 86 HIS A N 1
ATOM 710 C CA . HIS A 1 86 ? -1.183 4.619 4.945 1.00 92.38 86 HIS A CA 1
ATOM 711 C C . HIS A 1 86 ? -0.591 3.212 4.961 1.00 92.38 86 HIS A C 1
ATOM 713 O O . HIS A 1 86 ? -0.645 2.475 3.975 1.00 92.38 86 HIS A O 1
ATOM 719 N N . ARG A 1 87 ? -0.003 2.833 6.099 1.00 90.69 87 ARG A N 1
ATOM 720 C CA . ARG A 1 87 ? 0.799 1.610 6.244 1.00 90.69 87 ARG A CA 1
ATOM 721 C C . ARG A 1 87 ? -0.065 0.363 6.459 1.00 90.69 87 ARG A C 1
ATOM 723 O O . ARG A 1 87 ? 0.123 -0.347 7.444 1.00 90.69 87 ARG A O 1
ATOM 730 N N . THR A 1 88 ? -1.002 0.123 5.546 1.00 91.62 88 THR A N 1
ATOM 731 C CA . THR A 1 88 ? -1.971 -0.969 5.661 1.00 91.62 88 THR A CA 1
ATOM 732 C C . THR A 1 88 ? -1.402 -2.326 5.239 1.00 91.62 88 THR A C 1
ATOM 734 O O . THR A 1 88 ? -0.398 -2.378 4.523 1.00 91.62 88 THR A O 1
ATOM 737 N N . GLN A 1 89 ? -2.047 -3.434 5.612 1.00 90.44 89 GLN A N 1
ATOM 738 C CA . GLN A 1 89 ? -1.637 -4.785 5.194 1.00 90.44 89 GLN A CA 1
ATOM 739 C C . GLN A 1 89 ? -1.611 -4.939 3.666 1.00 90.44 89 GLN A C 1
ATOM 741 O O . GLN A 1 89 ? -0.659 -5.486 3.110 1.00 90.44 89 GLN A O 1
ATOM 746 N N . ALA A 1 90 ? -2.616 -4.401 2.967 1.00 91.69 90 ALA A N 1
ATOM 747 C CA . ALA A 1 90 ? -2.662 -4.420 1.504 1.00 91.69 90 ALA A CA 1
ATOM 748 C C . ALA A 1 90 ? -1.489 -3.642 0.881 1.00 91.69 90 ALA A C 1
ATOM 750 O O . ALA A 1 90 ? -0.857 -4.119 -0.063 1.00 91.69 90 ALA A O 1
ATOM 751 N N . MET A 1 91 ? -1.156 -2.471 1.436 1.00 93.62 91 MET A N 1
ATOM 752 C CA . MET A 1 91 ? -0.028 -1.666 0.964 1.00 93.62 91 MET A CA 1
ATOM 753 C C . MET A 1 91 ? 1.309 -2.387 1.187 1.00 93.62 91 MET A C 1
ATOM 755 O O . MET A 1 91 ? 2.173 -2.391 0.310 1.00 93.62 91 MET A O 1
ATOM 759 N N . GLN A 1 92 ? 1.468 -3.047 2.337 1.00 93.00 92 GLN A N 1
ATOM 760 C CA . GLN A 1 92 ? 2.649 -3.855 2.644 1.00 93.00 92 GLN A CA 1
ATOM 761 C C . GLN A 1 92 ? 2.800 -5.030 1.667 1.00 93.00 92 GLN A C 1
ATOM 763 O O . GLN A 1 92 ? 3.877 -5.193 1.096 1.00 93.00 92 GLN A O 1
ATOM 768 N N . ALA A 1 93 ? 1.723 -5.771 1.384 1.00 94.50 93 ALA A N 1
ATOM 769 C CA . ALA A 1 93 ? 1.745 -6.891 0.439 1.00 94.50 93 ALA A CA 1
ATOM 770 C C . ALA A 1 93 ? 2.207 -6.471 -0.971 1.00 94.50 93 ALA A C 1
ATOM 772 O O . ALA A 1 93 ? 3.006 -7.163 -1.605 1.00 94.50 93 ALA A O 1
ATOM 773 N N . ILE A 1 94 ? 1.764 -5.304 -1.453 1.00 95.19 94 ILE A N 1
ATOM 774 C CA . ILE A 1 94 ? 2.193 -4.762 -2.751 1.00 95.19 94 ILE A CA 1
ATOM 775 C C . ILE A 1 94 ? 3.689 -4.415 -2.739 1.00 95.19 94 ILE A C 1
ATOM 777 O O . ILE A 1 94 ? 4.407 -4.732 -3.692 1.00 95.19 94 ILE A O 1
ATOM 781 N N . ILE A 1 95 ? 4.182 -3.780 -1.671 1.00 94.69 95 ILE A N 1
ATOM 782 C CA . ILE A 1 95 ? 5.605 -3.437 -1.538 1.00 94.69 95 ILE A CA 1
ATOM 783 C C . ILE A 1 95 ? 6.465 -4.706 -1.498 1.00 94.69 95 ILE A C 1
ATOM 785 O O . ILE A 1 95 ? 7.481 -4.779 -2.193 1.00 94.69 95 ILE A O 1
ATOM 789 N N . GLU A 1 96 ? 6.064 -5.711 -0.720 1.00 94.81 96 GLU A N 1
ATOM 790 C CA . GLU A 1 96 ? 6.774 -6.987 -0.604 1.00 94.81 96 GLU A CA 1
ATOM 791 C C . GLU A 1 96 ? 6.858 -7.721 -1.944 1.00 94.81 96 GLU A C 1
ATOM 793 O O . GLU A 1 96 ? 7.943 -8.164 -2.334 1.00 94.81 96 GLU A O 1
ATOM 798 N N . GLU A 1 97 ? 5.750 -7.788 -2.688 1.00 95.75 97 GLU A N 1
ATOM 799 C CA . GLU A 1 97 ? 5.728 -8.375 -4.030 1.00 95.75 97 GLU A CA 1
ATOM 800 C C . GLU A 1 97 ? 6.655 -7.608 -4.984 1.00 95.75 97 GLU A C 1
ATOM 802 O O . GLU A 1 97 ? 7.452 -8.211 -5.706 1.00 95.75 97 GLU A O 1
ATOM 807 N N . LYS A 1 98 ? 6.647 -6.270 -4.948 1.00 94.62 98 LYS A N 1
ATOM 808 C CA . LYS A 1 98 ? 7.559 -5.458 -5.767 1.00 94.62 98 LYS A CA 1
ATOM 809 C C . LYS A 1 98 ? 9.025 -5.749 -5.457 1.00 94.62 98 LYS A C 1
ATOM 811 O O . LYS A 1 98 ? 9.840 -5.882 -6.371 1.00 94.62 98 LYS A O 1
ATOM 816 N N . GLN A 1 99 ? 9.373 -5.852 -4.176 1.00 93.81 99 GLN A N 1
ATOM 817 C CA . GLN A 1 99 ? 10.729 -6.206 -3.761 1.00 93.81 99 GLN A CA 1
ATOM 818 C C . GLN A 1 99 ? 11.097 -7.629 -4.196 1.00 93.81 99 GLN A C 1
ATOM 820 O O . GLN A 1 99 ? 12.226 -7.861 -4.626 1.00 93.81 99 GLN A O 1
ATOM 825 N N . LYS A 1 100 ? 10.156 -8.577 -4.119 1.00 95.06 100 LYS A N 1
ATOM 826 C CA . LYS A 1 100 ? 10.347 -9.953 -4.590 1.00 95.06 100 LYS A CA 1
ATOM 827 C C . LYS A 1 100 ? 10.645 -9.995 -6.090 1.00 95.06 100 LYS A C 1
ATOM 829 O O . LYS A 1 100 ? 11.625 -10.630 -6.468 1.00 95.06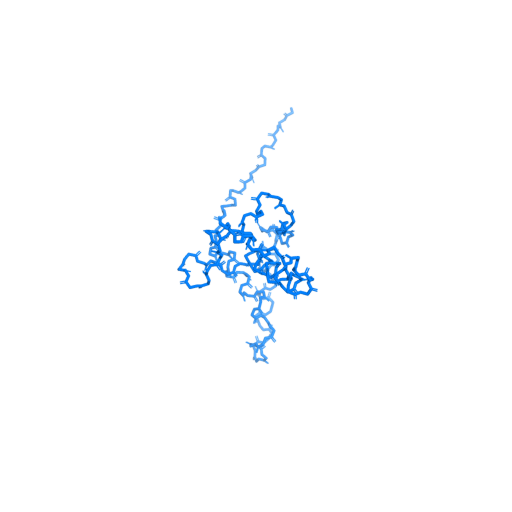 100 LYS A O 1
ATOM 834 N N . ARG A 1 101 ? 9.886 -9.269 -6.919 1.00 93.81 101 ARG A N 1
ATOM 835 C CA . ARG A 1 101 ? 10.135 -9.169 -8.371 1.00 93.81 101 ARG A CA 1
ATOM 836 C C . ARG A 1 101 ? 11.502 -8.571 -8.692 1.00 93.81 101 ARG A C 1
ATOM 838 O O . ARG A 1 101 ? 12.177 -9.067 -9.583 1.00 93.81 101 ARG A O 1
ATOM 845 N N . ARG A 1 102 ? 11.939 -7.551 -7.943 1.00 92.00 102 ARG A N 1
ATOM 846 C CA . ARG A 1 102 ? 13.287 -6.972 -8.099 1.00 92.00 102 ARG A CA 1
ATOM 847 C C . ARG A 1 102 ? 14.382 -7.992 -7.807 1.00 92.00 102 ARG A C 1
ATOM 849 O O . ARG A 1 102 ? 15.229 -8.216 -8.656 1.00 92.00 102 ARG A O 1
ATOM 856 N N . ARG A 1 103 ? 14.292 -8.690 -6.668 1.00 93.00 103 ARG A N 1
ATOM 857 C CA . ARG A 1 103 ? 15.246 -9.757 -6.321 1.00 93.00 103 ARG A CA 1
ATOM 858 C C . ARG A 1 103 ? 15.288 -10.870 -7.370 1.00 93.00 103 ARG A C 1
ATOM 860 O O . ARG A 1 103 ? 16.344 -11.446 -7.586 1.00 93.00 103 ARG A O 1
ATOM 867 N N . GLN A 1 104 ? 14.157 -11.201 -7.993 1.00 90.56 104 GLN A N 1
ATOM 868 C CA . GLN A 1 104 ? 14.109 -12.192 -9.072 1.00 90.56 104 GLN A CA 1
ATOM 869 C C . GLN A 1 104 ? 14.752 -11.667 -10.361 1.00 90.56 104 GLN A C 1
ATOM 871 O O . GLN A 1 104 ? 15.543 -12.383 -10.961 1.00 90.56 104 GLN A O 1
ATOM 876 N N . ALA A 1 105 ? 14.478 -10.417 -10.744 1.00 86.25 105 ALA A N 1
ATOM 877 C CA . ALA A 1 105 ? 15.084 -9.788 -11.917 1.00 86.25 105 ALA A CA 1
ATOM 878 C C . ALA A 1 105 ? 16.613 -9.667 -11.801 1.00 86.25 105 ALA A C 1
ATOM 880 O O . ALA A 1 105 ? 17.308 -9.868 -12.788 1.00 86.25 105 ALA A O 1
ATOM 881 N N . ASP A 1 106 ? 17.135 -9.407 -10.599 1.00 79.25 106 ASP A N 1
ATOM 882 C CA . ASP A 1 106 ? 18.582 -9.335 -10.354 1.00 79.25 106 ASP A CA 1
ATOM 883 C C . ASP A 1 106 ? 19.285 -10.706 -10.491 1.00 79.25 106 ASP A C 1
ATOM 885 O O . ASP A 1 106 ? 20.501 -10.758 -10.659 1.00 79.25 106 ASP A O 1
ATOM 889 N N . ASN A 1 107 ? 18.537 -11.816 -10.418 1.00 70.00 107 ASN A N 1
ATOM 890 C CA . ASN A 1 107 ? 19.057 -13.179 -10.596 1.00 70.00 107 ASN A CA 1
ATOM 891 C C . ASN A 1 107 ? 18.859 -13.730 -12.021 1.00 70.00 107 ASN A C 1
ATOM 893 O O . ASN A 1 107 ? 19.409 -14.783 -12.341 1.00 70.00 107 ASN A O 1
ATOM 897 N N . GLU A 1 108 ? 18.102 -13.041 -12.877 1.00 62.19 108 GLU A N 1
ATOM 898 C CA . GLU A 1 108 ? 17.963 -13.389 -14.292 1.00 62.19 108 GLU A CA 1
ATOM 899 C C . GLU A 1 108 ? 19.102 -12.736 -15.096 1.00 62.19 108 GLU A C 1
ATOM 901 O O . GLU A 1 108 ? 19.362 -11.539 -14.936 1.00 62.19 108 GLU A O 1
ATOM 906 N N . PRO A 1 109 ? 19.805 -13.472 -15.977 1.00 54.78 109 PRO A N 1
ATOM 907 C CA . PRO A 1 109 ? 20.825 -12.880 -16.829 1.00 54.78 109 PRO A CA 1
ATOM 908 C C . PRO A 1 109 ? 20.161 -11.879 -17.780 1.00 54.78 109 PRO A C 1
ATOM 910 O O . PRO A 1 109 ? 19.482 -12.257 -18.733 1.00 54.78 109 PRO A O 1
ATOM 913 N N . VAL A 1 110 ? 20.358 -10.585 -17.521 1.00 59.81 110 VAL A N 1
ATOM 914 C CA . VAL A 1 110 ? 19.891 -9.502 -18.392 1.00 59.81 110 VAL A CA 1
ATOM 915 C C . VAL A 1 110 ? 20.441 -9.746 -19.805 1.00 59.81 110 VAL A C 1
ATOM 917 O O . VAL A 1 110 ? 21.665 -9.741 -19.973 1.00 59.81 110 VAL A O 1
ATOM 920 N N . PRO A 1 111 ? 19.601 -9.940 -20.843 1.00 52.44 111 PRO A N 1
ATOM 921 C CA . PRO A 1 111 ? 20.096 -9.957 -22.208 1.00 52.44 111 PRO A CA 1
ATOM 922 C C . PRO A 1 111 ? 20.665 -8.570 -22.506 1.00 52.44 111 PRO A C 1
ATOM 924 O O . PRO A 1 111 ? 19.956 -7.563 -22.494 1.00 52.44 111 PRO A O 1
ATOM 927 N N . GLU A 1 112 ? 21.975 -8.517 -22.718 1.00 56.53 112 GLU A N 1
ATOM 928 C CA . GLU A 1 112 ? 22.739 -7.299 -22.947 1.00 56.53 112 GLU A CA 1
ATOM 929 C C . GLU A 1 112 ? 22.328 -6.666 -24.286 1.00 56.53 112 GLU A C 1
ATOM 931 O O . GLU A 1 112 ? 22.935 -6.904 -25.333 1.00 56.53 112 GLU A O 1
ATOM 936 N N . VAL A 1 113 ? 21.271 -5.848 -24.287 1.00 59.78 113 VAL A N 1
ATOM 937 C CA . VAL A 1 113 ? 20.901 -5.044 -25.456 1.00 59.78 113 VAL A CA 1
ATOM 938 C C . VAL A 1 113 ? 21.864 -3.861 -25.533 1.00 59.78 113 VAL A C 1
ATOM 940 O O . VAL A 1 113 ? 21.568 -2.745 -25.111 1.00 59.78 113 VAL A O 1
ATOM 943 N N . ARG A 1 114 ? 23.072 -4.121 -26.043 1.00 56.66 114 ARG A N 1
ATOM 944 C CA . ARG A 1 114 ? 24.064 -3.078 -26.324 1.00 56.66 114 ARG A CA 1
ATOM 945 C C . ARG A 1 114 ? 23.445 -2.089 -27.321 1.00 56.66 114 ARG A C 1
ATOM 947 O O . ARG A 1 114 ? 23.030 -2.523 -28.403 1.00 56.66 114 ARG A O 1
ATOM 954 N N . PRO A 1 115 ? 23.386 -0.777 -27.029 1.00 60.44 115 PRO A N 1
ATOM 955 C CA . PRO A 1 115 ? 22.924 0.190 -28.012 1.00 60.44 115 PRO A CA 1
ATOM 956 C C . PRO A 1 115 ? 23.882 0.156 -29.207 1.00 60.44 115 PRO A C 1
ATOM 958 O O . PRO A 1 115 ? 25.076 0.438 -29.072 1.00 60.44 115 PRO A O 1
ATOM 961 N N . LYS A 1 116 ? 23.379 -0.230 -30.388 1.00 60.66 116 LYS A N 1
ATOM 962 C CA . LYS A 1 116 ? 24.171 -0.198 -31.622 1.00 60.66 116 LYS A CA 1
ATOM 963 C C . LYS A 1 116 ? 24.579 1.250 -31.884 1.00 60.66 116 LYS A C 1
ATOM 965 O O . LYS A 1 116 ? 23.734 2.081 -32.214 1.00 60.66 116 LYS A O 1
ATOM 970 N N . LYS A 1 117 ? 25.877 1.544 -31.744 1.00 62.50 117 LYS A N 1
ATOM 971 C CA . LYS A 1 117 ? 26.472 2.790 -32.240 1.00 62.50 117 LYS A CA 1
ATOM 972 C C . LYS A 1 117 ? 26.124 2.907 -33.725 1.00 62.50 117 LYS A C 1
ATOM 974 O O . LYS A 1 117 ? 26.519 2.049 -34.515 1.00 62.50 117 LYS A O 1
ATOM 979 N N . LYS A 1 118 ? 25.360 3.939 -34.090 1.00 62.22 118 LYS A N 1
ATOM 980 C CA . LYS A 1 118 ? 25.222 4.348 -35.490 1.00 62.22 118 LYS A CA 1
ATOM 981 C C . LYS A 1 118 ? 26.609 4.813 -35.947 1.00 62.22 118 LYS A C 1
ATOM 983 O O . LYS A 1 118 ? 27.216 5.637 -35.266 1.00 62.22 118 LYS A O 1
ATOM 988 N N . ARG A 1 119 ? 27.126 4.172 -36.997 1.00 61.44 119 ARG A N 1
ATOM 989 C CA . ARG A 1 119 ? 28.341 4.595 -37.703 1.00 61.44 119 ARG A CA 1
ATOM 990 C C . ARG A 1 119 ? 28.053 5.850 -38.509 1.00 61.44 119 ARG A C 1
ATOM 992 O O . ARG A 1 119 ? 26.883 5.990 -38.930 1.00 61.44 119 ARG A O 1
#

Organism: NCBI:txid428564

Solvent-accessible surface area (backbone atoms only — not comparable to full-atom values): 7996 Å² total; per-residue (Å²): 137,85,80,78,79,76,83,73,73,83,78,73,88,49,70,68,62,50,46,53,53,51,48,54,66,70,57,66,84,84,79,69,93,85,67,64,72,73,55,46,64,63,45,51,61,49,45,62,61,54,55,78,70,51,76,90,76,79,74,75,73,86,80,48,70,92,53,45,53,51,68,74,38,80,91,49,57,88,53,86,83,43,92,85,56,66,93,36,73,58,53,48,53,48,52,52,50,43,52,49,53,50,61,50,54,75,71,46,85,74,80,81,79,69,81,78,78,81,128

pLDDT: mean 74.4, std 18.33, range [46.56, 96.0]

Sequence (119 aa):
DDKQLGNTVDKHFSMKKIEEREKEMDGGKKKKKSMKNYRKKKMEEKKAKEDEDMQDGFKVDVIDSRFNAVYTSHHYNIDPADPHFHRTQAMQAIIEEKQKRRRQADNEPVPEVRPKKKR

Foldseek 3Di:
DDDDPDPPPPLDDDLVVQLVVVCCVVVPPDPDPDPPDPVPVVVVVVCVVVPVRDPPPDEDDLPDPVCVCCLPPPVNDQDPPDPPDRPGPNVVVNVVVSVVVVVVVVVDPPPPPDPPPDD